Protein AF-A0A1G5FQE5-F1 (afdb_monomer_lite)

Foldseek 3Di:
DDDDDDDDDDDDDDDDDDDDDDDDDDQQKDQKDKDFAWDDDPNDTDGDLDPPRAIWIWIDGNNDIDTGRPCLSVDHDPVVSVVVSVVVSVVVRVCSVVVDDPPDDD

Radius of gyration: 28.51 Å; chains: 1; bounding box: 106×26×32 Å

Secondary structure (DSSP, 8-state):
-PPPP---PPPPP-----------PPPSBPPPEEE--EEEETTEEEE---TT---EEEEEETTEEEEE-TTGGG--SHHHHHHHHHHHHHHHHHHHHTT--SS---

pLDDT: mean 85.45, std 17.28, range [37.06, 98.38]

Sequence (106 aa):
MTTFIVEQEKPAEYQGEYHFIITVGKNNYERPKLYIPKVLKNGKKVPTVAPGKRWYIYFRYEGKLVKLYKGLNKFRTVSDRKRVGLALQEAITEALRRGWSPLEKK

Structure (mmCIF, N/CA/C/O backbone):
data_AF-A0A1G5FQE5-F1
#
_entry.id   AF-A0A1G5FQE5-F1
#
loop_
_atom_site.group_PDB
_atom_site.id
_atom_site.type_symbol
_atom_site.label_atom_id
_atom_site.label_alt_id
_atom_site.label_comp_id
_atom_site.label_asym_id
_atom_site.label_entity_id
_atom_site.label_seq_id
_atom_site.pdbx_PDB_ins_code
_atom_site.Cartn_x
_atom_site.Cartn_y
_atom_site.Cartn_z
_atom_site.occupancy
_atom_site.B_iso_or_equiv
_atom_site.auth_seq_id
_atom_site.auth_comp_id
_atom_site.auth_asym_id
_atom_site.auth_atom_id
_atom_site.pdbx_PDB_model_num
ATOM 1 N N . MET A 1 1 ? -88.884 4.313 -13.023 1.00 41.34 1 MET A N 1
ATOM 2 C CA . MET A 1 1 ? -87.465 4.031 -13.324 1.00 41.34 1 MET A CA 1
ATOM 3 C C . MET A 1 1 ? -86.680 4.361 -12.071 1.00 41.34 1 MET A C 1
ATOM 5 O O . MET A 1 1 ? -86.736 5.502 -11.637 1.00 41.34 1 MET A O 1
ATOM 9 N N . THR A 1 2 ? -86.076 3.357 -11.441 1.00 37.06 2 THR A N 1
ATOM 10 C CA . THR A 1 2 ? -85.368 3.496 -10.160 1.00 37.06 2 THR A CA 1
ATOM 11 C C . THR A 1 2 ? -83.874 3.589 -10.442 1.00 37.06 2 THR A C 1
ATOM 13 O O . THR A 1 2 ? -83.327 2.696 -11.086 1.00 37.06 2 THR A O 1
ATOM 16 N N . THR A 1 3 ? -83.225 4.662 -9.994 1.00 40.50 3 THR A N 1
ATOM 17 C CA . THR A 1 3 ? -81.776 4.856 -10.143 1.00 40.50 3 THR A CA 1
ATOM 18 C C . THR A 1 3 ? -81.072 4.362 -8.882 1.00 40.50 3 THR A C 1
ATOM 20 O O . THR A 1 3 ? -81.393 4.818 -7.787 1.00 40.50 3 THR A O 1
ATOM 23 N N . PHE A 1 4 ? -80.110 3.451 -9.029 1.00 45.25 4 PHE A N 1
ATOM 24 C CA . PHE A 1 4 ? -79.190 3.061 -7.959 1.00 45.25 4 PHE A CA 1
ATOM 25 C C . PHE A 1 4 ? -77.928 3.922 -8.053 1.00 45.25 4 PHE A C 1
ATOM 27 O O . PHE A 1 4 ? -77.328 4.011 -9.124 1.00 45.25 4 PHE A O 1
ATOM 34 N N . ILE A 1 5 ? -77.524 4.548 -6.947 1.00 51.72 5 ILE A N 1
ATOM 35 C CA . ILE A 1 5 ? -76.230 5.227 -6.830 1.00 51.72 5 ILE A CA 1
ATOM 36 C C . ILE A 1 5 ? -75.291 4.259 -6.110 1.00 51.72 5 ILE A C 1
ATOM 38 O O . ILE A 1 5 ? -75.564 3.853 -4.984 1.00 51.72 5 ILE A O 1
ATOM 42 N N . VAL A 1 6 ? -74.215 3.858 -6.786 1.00 54.34 6 VAL A N 1
ATOM 43 C CA . VAL A 1 6 ? -73.141 3.044 -6.209 1.00 54.34 6 VAL A CA 1
ATOM 44 C C . VAL A 1 6 ? -72.099 4.003 -5.642 1.00 54.34 6 VAL A C 1
ATOM 46 O O . VAL A 1 6 ? -71.424 4.696 -6.404 1.00 54.34 6 VAL A O 1
ATOM 49 N N . GLU A 1 7 ? -71.977 4.066 -4.317 1.00 59.25 7 GLU A N 1
ATOM 50 C CA . GLU A 1 7 ? -70.845 4.726 -3.666 1.00 59.25 7 GLU A CA 1
ATOM 51 C C . GLU A 1 7 ? -69.580 3.894 -3.897 1.00 59.25 7 GLU A C 1
ATOM 53 O O . GLU A 1 7 ? -69.514 2.718 -3.546 1.00 59.25 7 GLU A O 1
ATOM 58 N N . GLN A 1 8 ? -68.573 4.503 -4.526 1.00 52.66 8 GLN A N 1
ATOM 59 C CA . GLN A 1 8 ? -67.241 3.918 -4.627 1.00 52.66 8 GLN A CA 1
ATOM 60 C C . GLN A 1 8 ? -66.428 4.309 -3.391 1.00 52.66 8 GLN A C 1
ATOM 62 O O . GLN A 1 8 ? -66.094 5.482 -3.208 1.00 52.66 8 GLN A O 1
ATOM 67 N N . GLU A 1 9 ? -66.085 3.326 -2.560 1.00 59.38 9 GLU A N 1
ATOM 68 C CA . GLU A 1 9 ? -65.113 3.498 -1.482 1.00 59.38 9 GLU A CA 1
ATOM 69 C C . GLU A 1 9 ? -63.733 3.822 -2.075 1.00 59.38 9 GLU A C 1
ATOM 71 O O . GLU A 1 9 ? -63.194 3.086 -2.905 1.00 59.38 9 GLU A O 1
ATOM 76 N N . LYS A 1 10 ? -63.154 4.957 -1.665 1.00 58.56 10 LYS A N 1
ATOM 77 C CA . LYS A 1 10 ? -61.791 5.343 -2.050 1.00 58.56 10 LYS A CA 1
ATOM 78 C C . LYS A 1 10 ? -60.772 4.473 -1.299 1.00 58.56 10 LYS A C 1
ATOM 80 O O . LYS A 1 10 ? -60.934 4.281 -0.094 1.00 58.56 10 LYS A O 1
ATOM 85 N N . PRO A 1 11 ? -59.699 3.994 -1.954 1.00 52.62 11 PRO A N 1
ATOM 86 C CA . PRO A 1 11 ? -58.676 3.201 -1.282 1.00 52.62 11 PRO A CA 1
ATOM 87 C C . PRO A 1 11 ? -57.894 4.052 -0.270 1.00 52.62 11 PRO A C 1
ATOM 89 O O . PRO A 1 11 ? -57.544 5.199 -0.549 1.00 52.62 11 PRO A O 1
ATOM 92 N N . ALA A 1 12 ? -57.622 3.482 0.905 1.00 61.38 12 ALA A N 1
ATOM 93 C CA . ALA A 1 12 ? -56.868 4.127 1.976 1.00 61.38 12 ALA A CA 1
ATOM 94 C C . ALA A 1 12 ? -55.400 4.372 1.567 1.00 61.38 12 ALA A C 1
ATOM 96 O O . ALA A 1 12 ? -54.680 3.439 1.207 1.00 61.38 12 ALA A O 1
ATOM 97 N N . GLU A 1 13 ? -54.951 5.626 1.643 1.00 54.38 13 GLU A N 1
ATOM 98 C CA . GLU A 1 13 ? -53.553 6.016 1.432 1.00 54.38 13 GLU A CA 1
ATOM 99 C C . GLU A 1 13 ? -52.681 5.582 2.623 1.00 54.38 13 GLU A C 1
ATOM 101 O O . GLU A 1 13 ? -52.899 5.999 3.761 1.00 54.38 13 GLU A O 1
ATOM 106 N N . TYR A 1 14 ? -51.663 4.756 2.369 1.00 56.38 14 TYR A N 1
ATOM 107 C CA . TYR A 1 14 ? -50.667 4.367 3.372 1.00 56.38 14 TYR A CA 1
ATOM 108 C C . TYR A 1 14 ? -49.593 5.458 3.516 1.00 56.38 14 TYR A C 1
ATOM 110 O O . TYR A 1 14 ? -48.700 5.572 2.677 1.00 56.38 14 TYR A O 1
ATOM 118 N N . GLN A 1 15 ? -49.642 6.234 4.603 1.00 60.19 15 GLN A N 1
ATOM 119 C CA . GLN A 1 15 ? -48.591 7.192 4.970 1.00 60.19 15 GLN A CA 1
ATOM 120 C C . GLN A 1 15 ? -47.608 6.561 5.965 1.00 60.19 15 GLN A C 1
ATOM 122 O O . GLN A 1 15 ? -47.765 6.664 7.178 1.00 60.19 15 GLN A O 1
ATOM 127 N N . GLY A 1 16 ? -46.592 5.870 5.450 1.00 61.25 16 GLY A N 1
ATOM 128 C CA . GLY A 1 16 ? -45.445 5.431 6.245 1.00 61.25 16 GLY A CA 1
ATOM 129 C C . GLY A 1 16 ? -44.247 6.338 5.989 1.00 61.25 16 GLY A C 1
ATOM 130 O O . GLY A 1 16 ? -43.471 6.071 5.074 1.00 6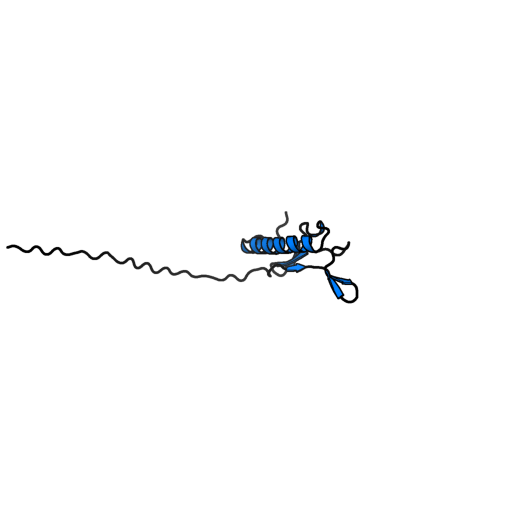1.25 16 GLY A O 1
ATOM 131 N N . GLU A 1 17 ? -44.083 7.411 6.764 1.00 67.38 17 GLU A N 1
ATOM 132 C CA . GLU A 1 17 ? -42.852 8.207 6.726 1.00 67.38 17 GLU A CA 1
ATOM 133 C C . GLU A 1 17 ? -41.695 7.403 7.337 1.00 67.38 17 GLU A C 1
ATOM 135 O O . GLU A 1 17 ? -41.647 7.139 8.537 1.00 67.38 17 GLU A O 1
ATOM 140 N N . TYR A 1 18 ? -40.737 7.001 6.502 1.00 67.75 18 TYR A N 1
ATOM 141 C CA . TYR A 1 18 ? -39.509 6.362 6.966 1.00 67.75 18 TYR A CA 1
ATOM 142 C C . TYR A 1 18 ? -38.494 7.429 7.375 1.00 67.75 18 TYR A C 1
ATOM 144 O O . TYR A 1 18 ? -38.009 8.195 6.543 1.00 67.75 18 TYR A O 1
ATOM 152 N N . HIS A 1 19 ? -38.132 7.464 8.655 1.00 69.75 19 HIS A N 1
ATOM 153 C CA . HIS A 1 19 ? -37.025 8.274 9.157 1.00 69.75 19 HIS A CA 1
ATOM 154 C C . HIS A 1 19 ? -35.814 7.376 9.406 1.00 69.75 19 HIS A C 1
ATOM 156 O O . HIS A 1 19 ? -35.855 6.483 10.252 1.00 69.75 19 HIS A O 1
ATOM 162 N N . PHE A 1 20 ? -34.721 7.611 8.683 1.00 67.94 20 PHE A N 1
ATOM 163 C CA . PHE A 1 20 ? -33.438 6.969 8.954 1.00 67.94 20 PHE A CA 1
ATOM 164 C C . PHE A 1 20 ? -32.400 8.010 9.370 1.00 67.94 20 PHE A C 1
ATOM 166 O O . PHE A 1 20 ? -32.268 9.069 8.760 1.00 67.94 20 PHE A O 1
ATOM 173 N N . ILE A 1 21 ? -31.637 7.684 10.413 1.00 69.06 21 ILE A N 1
ATOM 174 C CA . ILE A 1 21 ? -30.499 8.478 10.876 1.00 69.06 21 ILE A CA 1
ATOM 175 C C . ILE A 1 21 ? -29.235 7.795 10.356 1.00 69.06 21 ILE A C 1
ATOM 177 O O . ILE A 1 21 ? -28.887 6.701 10.798 1.00 69.06 21 ILE A O 1
ATOM 181 N N . ILE A 1 22 ? -28.547 8.432 9.407 1.00 68.25 22 ILE A N 1
ATOM 182 C CA . ILE A 1 22 ? -27.241 7.967 8.924 1.00 68.25 22 ILE A CA 1
ATOM 183 C C . ILE A 1 22 ? -26.163 8.631 9.775 1.00 68.25 22 ILE A C 1
ATOM 185 O O . ILE A 1 22 ? -25.833 9.801 9.591 1.00 68.25 22 ILE A O 1
ATOM 189 N N . THR A 1 23 ? -25.584 7.878 10.702 1.00 61.94 23 THR A N 1
ATOM 190 C CA . THR A 1 23 ? -24.391 8.297 11.439 1.00 61.94 23 THR A CA 1
ATOM 191 C C . THR A 1 23 ? -23.136 7.944 10.642 1.00 61.94 23 THR A C 1
ATOM 193 O O . THR A 1 23 ? -22.789 6.778 10.464 1.00 61.94 23 THR A O 1
ATOM 196 N N . VAL A 1 24 ? -22.422 8.964 10.157 1.00 63.38 24 VAL A N 1
ATOM 197 C CA . VAL A 1 24 ? -21.127 8.781 9.485 1.00 63.38 24 VAL A CA 1
ATOM 198 C C . VAL A 1 24 ? -20.043 8.589 10.546 1.00 63.38 24 VAL A C 1
ATOM 200 O O . VAL A 1 24 ? -19.546 9.550 11.132 1.00 63.38 24 VAL A O 1
ATOM 203 N N . GLY A 1 25 ? -19.676 7.336 10.812 1.00 66.44 25 GLY A N 1
ATOM 204 C CA . GLY A 1 25 ? -18.537 7.015 11.669 1.00 66.44 25 GLY A CA 1
ATOM 205 C C . GLY A 1 25 ? -17.222 7.510 11.058 1.00 66.44 25 GLY A C 1
ATOM 206 O O . GLY A 1 25 ? -16.969 7.340 9.865 1.00 66.44 25 GLY A O 1
ATOM 207 N N . LYS A 1 26 ? -16.353 8.121 11.870 1.00 69.50 26 LYS A N 1
ATOM 208 C CA . LYS A 1 26 ? -14.993 8.465 11.438 1.00 69.50 26 LYS A CA 1
ATOM 209 C C . LYS A 1 26 ? -14.193 7.170 11.288 1.00 69.50 26 LYS A C 1
ATOM 211 O O . LYS A 1 26 ? -13.998 6.457 12.268 1.00 69.50 26 LYS A O 1
ATOM 216 N N . ASN A 1 27 ? -13.724 6.874 10.076 1.00 77.75 27 ASN A N 1
ATOM 217 C CA . ASN A 1 27 ? -12.893 5.693 9.837 1.00 77.75 27 ASN A CA 1
ATOM 218 C C . ASN A 1 27 ? -11.638 5.738 10.725 1.00 77.75 27 ASN A C 1
ATOM 220 O O . ASN A 1 27 ? -10.947 6.757 10.788 1.00 77.75 27 ASN A O 1
ATOM 224 N N . ASN A 1 28 ? -11.306 4.615 11.360 1.00 88.75 28 ASN A N 1
ATOM 225 C CA . ASN A 1 28 ? -10.082 4.445 12.150 1.00 88.75 28 ASN A CA 1
ATOM 226 C C . ASN A 1 28 ? -8.835 4.195 11.274 1.00 88.75 28 ASN A C 1
ATOM 228 O O . ASN A 1 28 ? -7.757 3.907 11.798 1.00 88.75 28 ASN A O 1
ATOM 232 N N . TYR A 1 29 ? -8.956 4.314 9.949 1.00 93.94 29 TYR A N 1
ATOM 233 C CA . TYR A 1 29 ? -7.884 4.061 8.996 1.00 93.94 29 TYR A CA 1
ATOM 234 C C . TYR A 1 29 ? -7.777 5.136 7.912 1.00 93.94 29 TYR A C 1
ATOM 236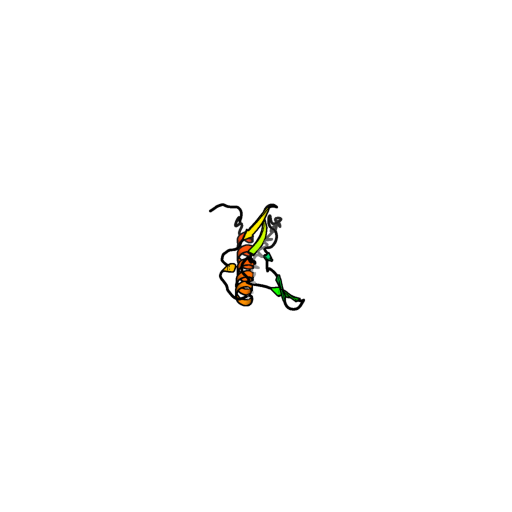 O O . TYR A 1 29 ? -8.760 5.735 7.477 1.00 93.94 29 TYR A O 1
ATOM 244 N N . GLU A 1 30 ? -6.554 5.342 7.427 1.00 94.88 30 GLU A N 1
ATOM 245 C CA . GLU A 1 30 ? -6.290 6.087 6.199 1.00 94.88 30 GLU A CA 1
ATOM 246 C C . GLU A 1 30 ? -6.464 5.183 4.980 1.00 94.88 30 GLU A C 1
ATOM 248 O O . GLU A 1 30 ? -6.133 3.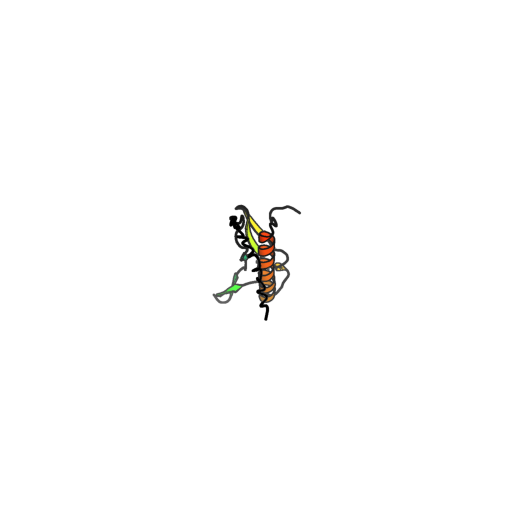997 5.020 1.00 94.88 30 GLU A O 1
ATOM 253 N N . ARG A 1 31 ? -6.902 5.756 3.852 1.00 94.81 31 ARG A N 1
ATOM 254 C CA . ARG A 1 31 ? -7.024 5.006 2.597 1.00 94.81 31 ARG A CA 1
ATOM 255 C C . ARG A 1 31 ? -5.682 4.340 2.229 1.00 94.81 31 ARG A C 1
ATOM 257 O O . ARG A 1 31 ? -4.693 5.063 2.065 1.00 94.81 31 ARG A O 1
ATOM 264 N N . PRO A 1 32 ? -5.647 3.006 2.035 1.00 97.88 32 PRO A N 1
ATOM 265 C CA . PRO A 1 32 ? -4.477 2.274 1.558 1.00 97.88 32 PRO A CA 1
ATOM 266 C C . PRO A 1 32 ? -3.845 2.874 0.309 1.00 97.88 32 PRO A C 1
ATOM 268 O O . PRO A 1 32 ? -4.538 3.251 -0.637 1.00 97.88 32 PRO A O 1
ATOM 271 N N . LYS A 1 33 ? -2.510 2.925 0.300 1.00 98.38 33 LYS A N 1
ATOM 272 C CA . LYS A 1 33 ? -1.698 3.425 -0.814 1.00 98.38 33 LYS A CA 1
ATOM 273 C C . LYS A 1 33 ? -0.679 2.379 -1.238 1.00 98.38 33 LYS A C 1
ATOM 275 O O . LYS A 1 33 ? -0.059 1.720 -0.403 1.00 98.38 33 LYS A O 1
ATOM 280 N N . LEU A 1 34 ? -0.468 2.258 -2.544 1.00 98.31 34 LEU A N 1
ATOM 281 C CA . LEU A 1 34 ? 0.596 1.435 -3.108 1.00 98.31 34 LEU A CA 1
ATOM 282 C C . LEU A 1 34 ? 1.922 2.205 -3.114 1.00 98.31 34 LEU A C 1
ATOM 284 O O . LEU A 1 34 ? 2.072 3.208 -3.811 1.00 98.31 34 LEU A O 1
ATOM 288 N N . TYR A 1 35 ? 2.908 1.713 -2.366 1.00 98.25 35 TYR A N 1
ATOM 289 C CA . TYR A 1 35 ? 4.274 2.212 -2.444 1.00 98.25 35 TYR A CA 1
ATOM 290 C C . TYR A 1 35 ? 5.007 1.586 -3.631 1.00 98.25 35 TYR A C 1
ATOM 292 O O . TYR A 1 35 ? 5.169 0.365 -3.717 1.00 98.25 35 TYR A O 1
ATOM 300 N N . ILE A 1 36 ? 5.491 2.457 -4.517 1.00 97.81 36 ILE A N 1
ATOM 301 C CA . ILE A 1 36 ? 6.258 2.102 -5.707 1.00 97.81 36 ILE A CA 1
ATOM 302 C C . ILE A 1 36 ? 7.661 2.716 -5.584 1.00 97.81 36 ILE A C 1
ATOM 304 O O . ILE A 1 36 ? 7.800 3.934 -5.748 1.00 97.81 36 ILE A O 1
ATOM 308 N N . PRO A 1 37 ? 8.711 1.920 -5.317 1.00 97.25 37 PRO A N 1
ATOM 309 C CA . PRO A 1 37 ? 10.077 2.413 -5.318 1.00 97.25 37 PRO A CA 1
ATOM 310 C C . PRO A 1 37 ? 10.477 2.879 -6.718 1.00 97.25 37 PRO A C 1
ATOM 312 O O . PRO A 1 37 ? 10.154 2.248 -7.730 1.00 97.25 37 PRO A O 1
ATOM 315 N N . LYS A 1 38 ? 11.220 3.986 -6.759 1.00 96.75 38 LYS A N 1
ATOM 316 C CA . LYS A 1 38 ? 11.744 4.584 -7.987 1.00 96.75 38 LYS A CA 1
ATOM 317 C C . LYS A 1 38 ? 13.269 4.619 -7.951 1.00 96.75 38 LYS A C 1
ATOM 319 O O . LYS A 1 38 ? 13.855 4.788 -6.884 1.00 96.75 38 LYS A O 1
ATOM 324 N N . VAL A 1 39 ? 13.897 4.484 -9.112 1.00 96.06 39 VAL A N 1
ATOM 325 C CA . VAL A 1 39 ? 15.346 4.647 -9.321 1.00 96.06 39 VAL A CA 1
ATOM 326 C C . VAL A 1 39 ? 15.586 5.682 -10.407 1.00 96.06 39 VAL A C 1
ATOM 328 O O . VAL A 1 39 ? 14.727 5.891 -11.264 1.00 96.06 39 VAL A O 1
ATOM 331 N N . LEU A 1 40 ? 16.737 6.345 -10.360 1.00 96.50 40 LEU A N 1
ATOM 332 C CA . LEU A 1 40 ? 17.167 7.220 -11.442 1.00 96.50 40 LEU A CA 1
ATOM 333 C C . LEU A 1 40 ? 17.666 6.355 -12.600 1.00 96.50 40 LEU A C 1
ATOM 335 O O . LEU A 1 40 ? 18.579 5.553 -12.432 1.00 96.50 40 LEU A O 1
ATOM 339 N N . LYS A 1 41 ? 17.049 6.515 -13.767 1.00 92.75 41 LYS A N 1
ATOM 340 C CA . LYS A 1 41 ? 17.507 5.950 -15.034 1.00 92.75 41 LYS A CA 1
ATOM 341 C C . LYS A 1 41 ? 17.533 7.089 -16.042 1.00 92.75 41 LYS A C 1
ATOM 343 O O . LYS A 1 41 ? 16.496 7.702 -16.285 1.00 92.75 41 LYS A O 1
ATOM 348 N N . ASN A 1 42 ? 18.713 7.396 -16.575 1.00 92.38 42 ASN A N 1
ATOM 349 C CA . ASN A 1 42 ? 18.928 8.490 -17.529 1.00 92.38 42 ASN A CA 1
ATOM 350 C C . ASN A 1 42 ? 18.355 9.830 -17.019 1.00 92.38 42 ASN A C 1
ATOM 352 O O . ASN A 1 42 ? 17.542 10.464 -17.683 1.00 92.38 42 ASN A O 1
ATOM 356 N N . GLY A 1 43 ? 18.674 10.200 -15.772 1.00 94.56 43 GLY A N 1
ATOM 357 C CA . GLY A 1 43 ? 18.183 11.431 -15.131 1.00 94.56 43 GLY A CA 1
ATOM 358 C C . GLY A 1 43 ? 16.707 11.420 -14.700 1.00 94.56 43 GLY A C 1
ATOM 359 O O . GLY A 1 43 ? 16.281 12.299 -13.954 1.00 94.56 43 GLY A O 1
ATOM 360 N N . LYS A 1 44 ? 15.914 10.409 -15.083 1.00 95.94 44 LYS A N 1
ATOM 361 C CA . LYS A 1 44 ? 14.481 10.318 -14.761 1.00 95.94 44 LYS A CA 1
ATOM 362 C C . LYS A 1 44 ? 14.203 9.294 -13.662 1.00 95.94 44 LYS A C 1
ATOM 364 O O . LYS A 1 44 ? 14.715 8.177 -13.686 1.00 95.94 44 LYS A O 1
ATOM 369 N N . LYS A 1 45 ? 13.335 9.642 -12.704 1.00 96.12 45 LYS A N 1
ATOM 370 C CA . LYS A 1 45 ? 12.852 8.706 -11.672 1.00 96.12 45 LYS A CA 1
ATOM 371 C C . LYS A 1 45 ? 11.819 7.747 -12.272 1.00 96.12 45 LYS A C 1
ATOM 373 O O . LYS A 1 45 ? 10.694 8.156 -12.555 1.00 96.12 45 LYS A O 1
ATOM 378 N N . VAL A 1 46 ? 12.175 6.473 -12.410 1.00 96.31 46 VAL A N 1
ATOM 379 C CA . VAL A 1 46 ? 11.311 5.417 -12.966 1.00 96.31 46 VAL A CA 1
ATOM 380 C C . VAL A 1 46 ? 11.003 4.334 -11.926 1.00 96.31 46 VAL A C 1
ATOM 382 O O . VAL A 1 46 ? 11.867 4.039 -11.098 1.00 96.31 46 VAL A O 1
ATOM 385 N N . PRO A 1 47 ? 9.797 3.733 -11.924 1.00 96.94 47 PRO A N 1
ATOM 386 C CA . PRO A 1 47 ? 9.492 2.574 -11.085 1.00 96.94 47 PRO A CA 1
ATOM 387 C C . PRO A 1 47 ? 10.474 1.421 -11.309 1.00 96.94 47 PRO A C 1
ATOM 389 O O . PRO A 1 47 ? 10.927 1.204 -12.431 1.00 96.94 47 PRO A O 1
ATOM 392 N N . THR A 1 48 ? 10.769 0.651 -10.263 1.00 96.50 48 THR A N 1
ATOM 393 C CA . THR A 1 48 ? 11.724 -0.463 -10.351 1.00 96.50 48 THR A CA 1
ATOM 394 C C . THR A 1 48 ? 11.227 -1.730 -9.675 1.00 96.50 48 THR A C 1
ATOM 396 O O . THR A 1 48 ? 10.494 -1.671 -8.694 1.00 96.50 48 THR A O 1
ATOM 399 N N . VAL A 1 49 ? 11.673 -2.881 -10.171 1.00 96.19 49 VAL A N 1
ATOM 400 C CA . VAL A 1 49 ? 11.515 -4.197 -9.531 1.00 96.19 49 VAL A CA 1
ATOM 401 C C . VAL A 1 49 ? 12.834 -4.746 -8.973 1.00 96.19 49 VAL A C 1
ATOM 403 O O . VAL A 1 49 ? 12.880 -5.907 -8.572 1.00 96.19 49 VAL A O 1
ATOM 406 N N . ALA A 1 50 ? 13.897 -3.934 -8.970 1.00 93.94 50 ALA A N 1
ATOM 407 C CA . ALA A 1 50 ? 15.242 -4.359 -8.596 1.00 93.94 50 ALA A CA 1
ATOM 408 C C . ALA A 1 50 ? 15.303 -4.984 -7.184 1.00 93.94 50 ALA A C 1
ATOM 410 O O . ALA A 1 50 ? 14.529 -4.587 -6.300 1.00 93.94 50 ALA A O 1
ATOM 411 N N . PRO A 1 51 ? 16.239 -5.923 -6.942 1.00 92.12 51 PRO A N 1
ATOM 412 C CA . PRO A 1 51 ? 16.481 -6.482 -5.615 1.00 92.12 51 PRO A CA 1
ATOM 413 C C . PRO A 1 51 ? 16.643 -5.390 -4.546 1.00 92.12 51 PRO A C 1
ATOM 415 O O . PRO A 1 51 ? 17.190 -4.318 -4.797 1.00 92.12 51 PRO A O 1
ATOM 418 N N . GLY A 1 52 ? 16.089 -5.624 -3.354 1.00 92.81 52 GLY A N 1
ATOM 419 C CA . GLY A 1 52 ? 16.070 -4.644 -2.258 1.00 92.81 52 GLY A CA 1
ATOM 420 C C . GLY A 1 52 ? 15.045 -3.505 -2.404 1.00 92.81 52 GLY A C 1
ATOM 421 O O . GLY A 1 52 ? 14.733 -2.836 -1.421 1.00 92.81 52 GLY A O 1
ATOM 422 N N . LYS A 1 53 ? 14.442 -3.297 -3.583 1.00 94.75 53 LYS A N 1
ATOM 423 C CA . LYS A 1 53 ? 13.411 -2.270 -3.817 1.00 94.75 53 LYS A CA 1
ATOM 424 C C . LYS A 1 53 ? 12.014 -2.886 -3.752 1.00 94.75 53 LYS A C 1
ATOM 426 O O . LYS A 1 53 ? 11.365 -3.161 -4.762 1.00 94.75 53 LYS A O 1
ATOM 431 N N . ARG A 1 54 ? 11.558 -3.128 -2.521 1.00 96.69 54 ARG A N 1
ATOM 432 C CA . ARG A 1 54 ? 10.293 -3.824 -2.254 1.00 96.69 54 ARG A CA 1
ATOM 433 C C . ARG A 1 54 ? 9.084 -2.899 -2.390 1.00 96.69 54 ARG A C 1
ATOM 435 O O . ARG A 1 54 ? 9.056 -1.812 -1.825 1.00 96.69 54 ARG A O 1
ATOM 442 N N . TRP A 1 55 ? 8.069 -3.377 -3.098 1.00 97.94 55 TRP A N 1
ATOM 443 C CA . TRP A 1 55 ? 6.742 -2.771 -3.169 1.00 97.94 55 TRP A CA 1
ATOM 444 C C . TRP A 1 55 ? 5.892 -3.284 -2.011 1.00 97.94 55 TRP A C 1
ATOM 446 O O . TRP A 1 55 ? 6.024 -4.447 -1.606 1.00 97.94 55 TRP A O 1
ATOM 456 N N . TYR A 1 56 ? 5.019 -2.429 -1.492 1.00 98.06 56 TYR A N 1
ATOM 457 C CA . TYR A 1 56 ? 4.095 -2.762 -0.414 1.00 98.06 56 TYR A CA 1
ATOM 458 C C . TYR A 1 56 ? 2.888 -1.823 -0.427 1.00 98.06 56 TYR A C 1
ATOM 460 O O . TYR A 1 56 ? 2.974 -0.693 -0.903 1.00 98.06 56 TYR A O 1
ATOM 468 N N . ILE A 1 57 ? 1.771 -2.282 0.126 1.00 98.25 57 ILE A N 1
ATOM 469 C CA . ILE A 1 57 ? 0.660 -1.411 0.514 1.00 98.25 57 ILE A CA 1
ATOM 470 C C . ILE A 1 57 ? 0.986 -0.803 1.875 1.00 98.25 57 ILE A C 1
ATOM 472 O O . ILE A 1 57 ? 1.512 -1.497 2.745 1.00 98.25 57 ILE A O 1
ATOM 476 N N . TYR A 1 58 ? 0.691 0.476 2.070 1.00 97.94 58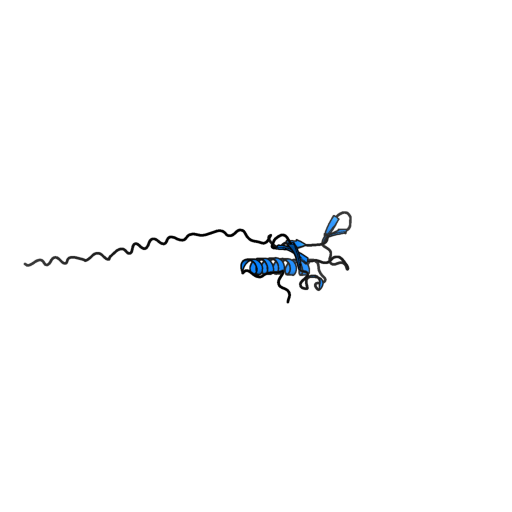 TYR A N 1
ATOM 477 C CA . TYR A 1 58 ? 0.834 1.137 3.362 1.00 97.94 58 TYR A CA 1
ATOM 478 C C . TYR A 1 58 ? -0.341 2.057 3.661 1.00 97.94 58 TYR A C 1
ATOM 480 O O . TYR A 1 58 ? -0.965 2.606 2.753 1.00 97.94 58 TYR A O 1
ATOM 488 N N . PHE A 1 59 ? -0.634 2.192 4.947 1.00 97.69 59 PHE A N 1
ATOM 489 C CA . PHE A 1 59 ? -1.658 3.076 5.498 1.00 97.69 59 PHE A CA 1
ATOM 490 C C . PHE A 1 59 ? -1.490 3.177 7.009 1.00 97.69 59 PHE A C 1
ATOM 492 O O . PHE A 1 59 ? -0.764 2.379 7.610 1.00 97.69 59 PHE A O 1
ATOM 499 N N . ARG A 1 60 ? -2.163 4.152 7.621 1.00 96.25 60 ARG A N 1
ATOM 500 C CA . ARG A 1 60 ? -2.346 4.178 9.070 1.00 96.25 60 ARG A CA 1
ATOM 501 C C . ARG A 1 60 ? -3.646 3.486 9.457 1.00 96.25 60 ARG A C 1
ATOM 503 O O . ARG A 1 60 ? -4.663 3.707 8.811 1.00 96.25 60 ARG A O 1
ATOM 510 N N . TYR A 1 61 ? -3.595 2.688 10.513 1.00 95.81 61 TYR A N 1
ATOM 511 C CA . TYR A 1 61 ? -4.747 2.087 11.182 1.00 95.81 61 TYR A CA 1
ATOM 512 C C . TYR A 1 61 ? -4.586 2.353 12.679 1.00 95.81 61 TYR A C 1
ATOM 514 O O . TYR A 1 61 ? -3.530 2.043 13.232 1.00 95.81 61 TYR A O 1
ATOM 522 N N . GLU A 1 62 ? -5.565 3.006 13.307 1.00 93.62 62 GLU A N 1
ATOM 523 C CA . GLU A 1 62 ? -5.510 3.432 14.717 1.00 93.62 62 GLU A CA 1
ATOM 524 C C . GLU A 1 62 ? -4.217 4.203 15.047 1.00 93.62 62 GLU A C 1
ATOM 526 O O . GLU A 1 62 ? -3.522 3.958 16.031 1.00 93.62 62 GLU A O 1
ATOM 531 N N . GLY A 1 63 ? -3.821 5.101 14.139 1.00 92.75 63 GLY A N 1
ATOM 532 C CA . GLY A 1 63 ? -2.601 5.905 14.255 1.00 92.75 63 GLY A CA 1
ATOM 533 C C . GLY A 1 63 ? -1.289 5.164 13.957 1.00 92.75 63 GLY A C 1
ATOM 534 O O . GLY A 1 63 ? -0.275 5.830 13.727 1.00 92.75 63 GLY A O 1
ATOM 535 N N . LYS A 1 64 ? -1.289 3.826 13.874 1.00 95.12 64 LYS A N 1
ATOM 536 C CA . LYS A 1 64 ? -0.097 2.996 13.625 1.00 95.12 64 LYS A CA 1
ATOM 537 C C . LYS A 1 64 ? 0.142 2.787 12.132 1.00 95.12 64 LYS A C 1
ATOM 539 O O . LYS A 1 64 ? -0.783 2.495 11.379 1.00 95.12 64 LYS A O 1
ATOM 544 N N . LEU A 1 65 ? 1.399 2.906 11.695 1.00 96.69 65 LEU A N 1
ATOM 545 C CA . LEU A 1 65 ? 1.783 2.653 10.304 1.00 96.69 65 LEU A CA 1
ATOM 546 C C . LEU A 1 65 ? 1.832 1.147 10.020 1.00 96.69 65 LEU A C 1
ATOM 548 O O . LEU A 1 65 ? 2.661 0.428 10.573 1.00 96.69 65 LEU A O 1
ATOM 552 N N . VAL A 1 66 ? 1.006 0.698 9.080 1.00 97.06 66 VAL A N 1
ATOM 553 C CA . VAL A 1 66 ? 0.961 -0.681 8.591 1.00 97.06 66 VAL A CA 1
ATOM 554 C C . VAL A 1 66 ? 1.640 -0.762 7.223 1.00 97.06 66 VAL A C 1
ATOM 556 O O . VAL A 1 66 ? 1.442 0.101 6.366 1.00 97.06 66 VAL A O 1
ATOM 559 N N . LYS A 1 67 ? 2.439 -1.815 6.997 1.00 97.06 67 LYS A N 1
ATOM 560 C CA . LYS A 1 67 ? 3.055 -2.139 5.697 1.00 97.06 67 LYS A CA 1
ATOM 561 C C . LYS A 1 67 ? 2.765 -3.591 5.319 1.00 97.06 67 LYS A C 1
ATOM 563 O O . LYS A 1 67 ? 3.149 -4.508 6.039 1.00 97.06 67 LYS A O 1
ATOM 568 N N . LEU A 1 68 ? 2.140 -3.813 4.164 1.00 96.25 68 LEU A N 1
ATOM 569 C CA . LEU A 1 68 ? 1.733 -5.129 3.672 1.00 96.25 68 LEU A CA 1
ATOM 570 C C . LEU A 1 68 ? 2.426 -5.456 2.342 1.00 96.25 68 LEU A C 1
ATOM 572 O O . LEU A 1 68 ? 2.154 -4.839 1.315 1.00 96.25 68 LEU A O 1
ATOM 576 N N . TYR A 1 69 ? 3.305 -6.461 2.338 1.00 94.62 69 TYR A N 1
ATOM 577 C CA . TYR A 1 69 ? 4.027 -6.886 1.127 1.00 94.62 69 TYR A CA 1
ATOM 578 C C . TYR A 1 69 ? 3.248 -7.904 0.274 1.00 94.62 69 TYR A C 1
ATOM 580 O O . TYR A 1 69 ? 3.416 -7.917 -0.943 1.00 94.62 69 TYR A O 1
ATOM 588 N N . LYS A 1 70 ? 2.458 -8.782 0.920 1.00 91.19 70 LYS A N 1
ATOM 589 C CA . LYS A 1 70 ? 1.463 -9.730 0.356 1.00 91.19 70 LYS A CA 1
ATOM 590 C C . LYS A 1 70 ? 1.791 -10.304 -1.039 1.00 91.19 70 LYS A C 1
ATOM 592 O O . LYS A 1 70 ? 0.958 -10.320 -1.932 1.00 91.19 70 LYS A O 1
ATOM 597 N N . GLY A 1 71 ? 3.023 -10.773 -1.245 1.00 91.62 71 GLY A N 1
ATOM 598 C CA . GLY A 1 71 ? 3.425 -11.430 -2.495 1.00 91.62 71 GLY A CA 1
ATOM 599 C C . GLY A 1 71 ? 3.658 -10.517 -3.707 1.00 91.62 71 GLY A C 1
ATOM 600 O O . GLY A 1 71 ? 4.119 -11.019 -4.727 1.00 91.62 71 GLY A O 1
ATOM 601 N N . LEU A 1 72 ? 3.474 -9.193 -3.600 1.00 94.50 72 LEU A N 1
ATOM 602 C CA . LEU A 1 72 ? 3.718 -8.242 -4.702 1.00 94.50 72 LEU A CA 1
ATOM 603 C C . LEU A 1 72 ? 5.124 -8.371 -5.299 1.00 94.50 72 LEU A C 1
ATOM 605 O O . LEU A 1 72 ? 5.347 -8.186 -6.490 1.00 94.50 72 LEU A O 1
ATOM 609 N N . ASN A 1 73 ? 6.103 -8.718 -4.471 1.00 96.00 73 ASN A N 1
ATOM 610 C CA . ASN A 1 73 ? 7.501 -8.758 -4.886 1.00 96.00 73 ASN A CA 1
ATOM 611 C C . ASN A 1 73 ? 7.883 -10.023 -5.675 1.00 96.00 73 ASN A C 1
ATOM 613 O O . ASN A 1 73 ? 9.031 -10.137 -6.088 1.00 96.00 73 ASN A O 1
ATOM 617 N N . LYS A 1 74 ? 6.937 -10.944 -5.912 1.00 95.56 74 LYS A N 1
ATOM 618 C CA . LYS A 1 74 ? 7.137 -12.131 -6.760 1.00 95.56 74 LYS A CA 1
ATOM 619 C C . LYS A 1 74 ? 7.055 -11.801 -8.258 1.00 95.56 74 LYS A C 1
ATOM 621 O O . LYS A 1 74 ? 7.700 -12.461 -9.066 1.00 95.56 74 LYS A O 1
ATOM 626 N N . PHE A 1 75 ? 6.301 -10.764 -8.630 1.00 95.19 75 PHE A N 1
ATOM 627 C CA . PHE A 1 75 ? 6.130 -10.354 -10.028 1.00 95.19 75 PHE A CA 1
ATOM 628 C C . PHE A 1 75 ? 7.393 -9.674 -10.556 1.00 95.19 75 PHE A C 1
ATOM 630 O O . PHE A 1 75 ? 7.910 -8.760 -9.911 1.00 95.19 75 PHE A O 1
ATOM 637 N N . ARG A 1 76 ? 7.891 -10.107 -11.719 1.00 94.38 76 ARG A N 1
ATOM 638 C CA . ARG A 1 76 ? 9.177 -9.654 -12.280 1.00 94.38 76 ARG A CA 1
ATOM 639 C C . ARG A 1 76 ? 9.080 -8.380 -13.116 1.00 94.38 76 ARG A C 1
ATOM 641 O O . ARG A 1 76 ? 10.106 -7.765 -13.368 1.00 94.38 76 ARG A O 1
ATOM 648 N N . THR A 1 77 ? 7.886 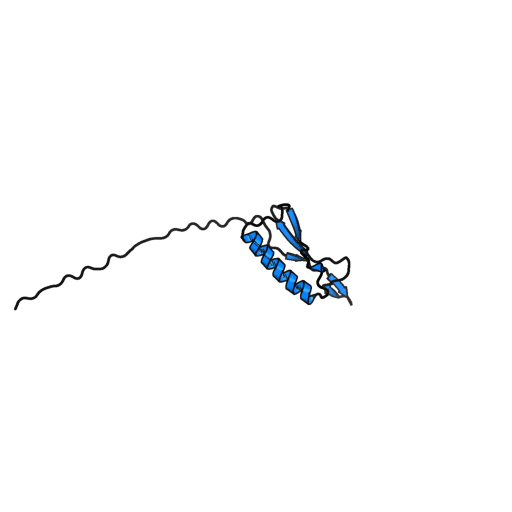-7.957 -13.522 1.00 96.88 77 THR A N 1
ATOM 649 C CA . THR A 1 77 ? 7.707 -6.730 -14.308 1.00 96.88 77 THR A CA 1
ATOM 650 C C . THR A 1 77 ? 7.045 -5.632 -13.479 1.00 96.88 77 THR A C 1
ATOM 652 O O . THR A 1 77 ? 6.265 -5.891 -12.560 1.00 96.88 77 THR A O 1
ATOM 655 N N . VAL A 1 78 ? 7.353 -4.374 -13.811 1.00 97.12 78 VAL A N 1
ATOM 656 C CA . VAL A 1 78 ? 6.691 -3.205 -13.209 1.00 97.12 78 VAL A CA 1
ATOM 657 C C . VAL A 1 78 ? 5.194 -3.209 -13.524 1.00 97.12 78 VAL A C 1
ATOM 659 O O . VAL A 1 78 ? 4.396 -2.864 -12.656 1.00 97.12 78 VAL A O 1
ATOM 662 N N . SER A 1 79 ? 4.820 -3.595 -14.748 1.00 97.56 79 SER A N 1
ATOM 663 C CA . SER A 1 79 ? 3.428 -3.610 -15.206 1.00 97.56 79 SER A CA 1
ATOM 664 C C . SER A 1 79 ? 2.580 -4.571 -14.373 1.00 97.56 79 SER A C 1
ATOM 666 O O . SER A 1 79 ? 1.592 -4.152 -13.768 1.00 97.56 79 SER A O 1
ATOM 668 N N . ASP A 1 80 ? 3.024 -5.824 -14.241 1.00 97.25 80 ASP A N 1
ATOM 669 C CA . ASP A 1 80 ? 2.288 -6.848 -13.491 1.00 97.25 80 ASP A CA 1
ATOM 670 C C . ASP A 1 80 ? 2.202 -6.482 -12.015 1.00 97.25 80 ASP A C 1
ATOM 672 O O . ASP A 1 80 ? 1.132 -6.519 -11.408 1.00 97.25 80 ASP A O 1
ATOM 676 N N . ARG A 1 81 ? 3.326 -6.040 -11.438 1.00 97.44 81 ARG A N 1
ATOM 677 C CA . ARG A 1 81 ? 3.373 -5.637 -10.033 1.00 97.44 81 ARG A CA 1
ATOM 678 C C . ARG A 1 81 ? 2.472 -4.435 -9.752 1.00 97.44 81 ARG A C 1
ATOM 680 O O . ARG A 1 81 ? 1.878 -4.368 -8.679 1.00 97.44 81 ARG A O 1
ATOM 687 N N . LYS A 1 82 ? 2.328 -3.511 -10.709 1.00 97.88 82 LYS A N 1
ATOM 688 C CA . LYS A 1 82 ? 1.394 -2.383 -10.618 1.00 97.88 82 LYS A CA 1
ATOM 689 C C . LYS A 1 82 ? -0.055 -2.848 -10.710 1.00 97.88 82 LYS A C 1
ATOM 691 O O . LYS A 1 82 ? -0.842 -2.444 -9.864 1.00 97.88 82 LYS A O 1
ATOM 696 N N . ARG A 1 83 ? -0.398 -3.711 -11.671 1.00 97.75 83 ARG A N 1
ATOM 697 C CA . ARG A 1 83 ? -1.755 -4.266 -11.815 1.00 97.75 83 ARG A CA 1
ATOM 698 C C . ARG A 1 83 ? -2.196 -4.980 -10.537 1.00 97.75 83 ARG A C 1
ATOM 700 O O . ARG A 1 83 ? -3.232 -4.647 -9.973 1.00 97.75 83 ARG A O 1
ATOM 707 N N . VAL A 1 84 ? -1.366 -5.893 -10.034 1.00 97.44 84 VAL A N 1
ATOM 708 C CA . VAL A 1 84 ? -1.654 -6.636 -8.797 1.00 97.44 84 VAL A CA 1
ATOM 709 C C . VAL A 1 84 ? -1.615 -5.723 -7.573 1.00 97.44 84 VAL A C 1
ATOM 711 O O . VAL A 1 84 ? -2.425 -5.875 -6.666 1.00 97.44 84 VAL A O 1
ATOM 714 N N . GLY A 1 85 ? -0.710 -4.743 -7.543 1.00 97.75 85 GLY A N 1
ATOM 715 C CA . GLY A 1 85 ? -0.640 -3.741 -6.481 1.00 97.75 85 GLY A CA 1
ATOM 716 C C . GLY A 1 85 ? -1.914 -2.913 -6.352 1.00 97.75 85 GLY A C 1
ATOM 717 O O . GLY A 1 85 ? -2.372 -2.697 -5.235 1.00 97.75 85 GLY A O 1
ATOM 718 N N . LEU A 1 86 ? -2.495 -2.484 -7.473 1.00 98.12 86 LEU A N 1
ATOM 719 C CA . LEU A 1 86 ? -3.758 -1.743 -7.492 1.00 98.12 86 LEU A CA 1
ATOM 720 C C . LEU A 1 86 ? -4.928 -2.624 -7.042 1.00 98.12 86 LEU A C 1
ATOM 722 O O . LEU A 1 86 ? -5.660 -2.231 -6.139 1.00 98.12 86 LEU A O 1
ATOM 726 N N . ALA A 1 87 ? -5.030 -3.848 -7.568 1.00 97.88 87 ALA A N 1
ATOM 727 C CA . ALA A 1 87 ? -6.059 -4.797 -7.138 1.00 97.88 87 ALA A CA 1
ATOM 728 C C . ALA A 1 87 ? -5.965 -5.107 -5.631 1.00 97.88 87 ALA A C 1
ATOM 730 O O . ALA A 1 87 ? -6.968 -5.136 -4.922 1.00 97.88 87 ALA A O 1
ATOM 731 N N . LEU A 1 88 ? -4.749 -5.279 -5.104 1.00 97.56 88 LEU A N 1
ATOM 732 C CA . LEU A 1 88 ? -4.534 -5.488 -3.674 1.00 97.56 88 LEU A CA 1
ATOM 733 C C . LEU A 1 88 ? -4.899 -4.247 -2.850 1.00 97.56 88 LEU A C 1
ATOM 735 O O . LEU A 1 88 ? -5.453 -4.383 -1.764 1.00 97.56 88 LEU A O 1
ATOM 739 N N . GLN A 1 89 ? -4.588 -3.043 -3.335 1.00 98.31 89 GLN A N 1
ATOM 740 C CA . GLN A 1 89 ? -4.975 -1.799 -2.670 1.00 98.31 89 GLN A CA 1
ATOM 741 C C . GLN A 1 89 ? -6.500 -1.714 -2.506 1.00 98.31 89 GLN A C 1
ATOM 743 O O . GLN A 1 89 ? -6.977 -1.386 -1.418 1.00 98.31 89 GLN A O 1
ATOM 748 N N . GLU A 1 90 ? -7.256 -2.031 -3.557 1.00 98.06 90 GLU A N 1
ATOM 749 C CA . GLU A 1 90 ? -8.723 -2.064 -3.532 1.00 98.06 90 GLU A CA 1
ATOM 750 C C . GLU A 1 90 ? -9.248 -3.148 -2.590 1.00 98.06 90 GLU A C 1
ATOM 752 O O . GLU A 1 90 ? -10.066 -2.852 -1.722 1.00 98.06 90 GLU A O 1
ATOM 757 N N . ALA A 1 91 ? -8.702 -4.364 -2.671 1.00 97.56 91 ALA A N 1
ATOM 758 C CA . ALA A 1 91 ? -9.093 -5.466 -1.797 1.00 97.56 91 ALA A CA 1
ATOM 759 C C . ALA A 1 91 ? -8.861 -5.146 -0.309 1.00 97.56 91 ALA A C 1
ATOM 761 O O . ALA A 1 91 ? -9.719 -5.419 0.526 1.00 97.56 91 ALA A O 1
ATOM 762 N N . ILE A 1 92 ? -7.724 -4.527 0.036 1.00 97.19 92 ILE A N 1
ATOM 763 C CA . ILE A 1 92 ? -7.444 -4.096 1.415 1.00 97.19 92 ILE A CA 1
ATOM 764 C C . ILE A 1 92 ? -8.377 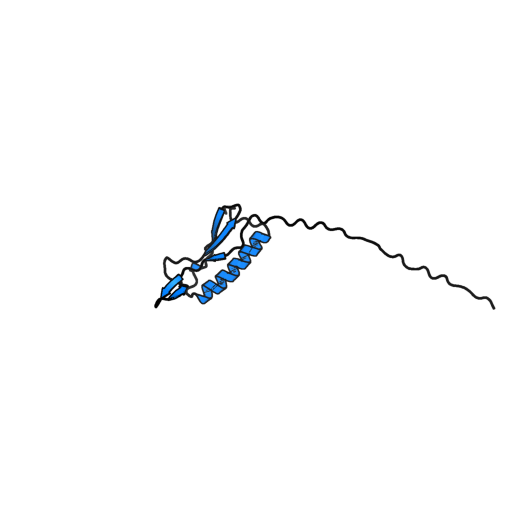-2.959 1.834 1.00 97.19 92 ILE A C 1
ATOM 766 O O . ILE A 1 92 ? -8.844 -2.953 2.968 1.00 97.19 92 ILE A O 1
ATOM 770 N N . THR A 1 93 ? -8.673 -2.013 0.939 1.00 96.75 93 THR A N 1
ATOM 771 C CA . THR A 1 93 ? -9.626 -0.931 1.232 1.00 96.75 93 THR A CA 1
ATOM 772 C C . THR A 1 93 ? -11.005 -1.500 1.567 1.00 96.75 93 THR A C 1
ATOM 774 O O . THR A 1 93 ? -11.606 -1.107 2.562 1.00 96.75 93 THR A O 1
ATOM 777 N N . GLU A 1 94 ? -11.478 -2.465 0.779 1.00 96.56 94 GLU A N 1
ATOM 778 C CA . GLU A 1 94 ? -12.763 -3.123 1.013 1.00 96.56 94 GLU A CA 1
ATOM 779 C C . GLU A 1 94 ? -12.760 -3.963 2.295 1.00 96.56 94 GLU A C 1
ATOM 781 O O . GLU A 1 94 ? -13.726 -3.929 3.053 1.00 96.56 94 GLU A O 1
ATOM 786 N N . ALA A 1 95 ? -11.666 -4.671 2.587 1.00 94.75 95 ALA A N 1
ATOM 787 C CA . ALA A 1 95 ? -11.530 -5.423 3.831 1.00 94.75 95 ALA A CA 1
ATOM 788 C C . ALA A 1 95 ? -11.630 -4.502 5.059 1.00 94.75 95 ALA A C 1
ATOM 790 O O . ALA A 1 95 ? -12.395 -4.786 5.977 1.00 94.75 95 ALA A O 1
ATOM 791 N N . LEU A 1 96 ? -10.915 -3.372 5.051 1.00 94.19 96 LEU A N 1
ATOM 792 C CA . LEU A 1 96 ? -10.978 -2.373 6.124 1.00 94.19 96 LEU A CA 1
ATOM 793 C C . LEU A 1 96 ? -12.388 -1.789 6.269 1.00 94.19 96 LEU A C 1
ATOM 795 O O . LEU A 1 96 ? -12.877 -1.629 7.383 1.00 94.19 96 LEU A O 1
ATOM 799 N N . ARG A 1 97 ? -13.074 -1.523 5.149 1.00 92.75 97 ARG A N 1
ATOM 800 C CA . ARG A 1 97 ? -14.472 -1.063 5.147 1.00 92.75 97 ARG A CA 1
ATOM 801 C C . ARG A 1 97 ? -15.419 -2.064 5.816 1.00 92.75 97 ARG A C 1
ATOM 803 O O . ARG A 1 97 ? -16.387 -1.650 6.439 1.00 92.75 97 ARG A O 1
ATOM 810 N N . ARG A 1 98 ? -15.126 -3.361 5.712 1.00 91.81 98 ARG A N 1
ATOM 811 C CA . ARG A 1 98 ? -15.885 -4.450 6.349 1.00 91.81 98 ARG A CA 1
ATOM 812 C C . ARG A 1 98 ? -15.465 -4.737 7.795 1.00 91.81 98 ARG A C 1
ATOM 814 O O . ARG A 1 98 ? -15.935 -5.714 8.366 1.00 91.81 98 ARG A O 1
ATOM 821 N N . GLY A 1 99 ? -14.586 -3.923 8.379 1.00 91.31 99 GLY A N 1
ATOM 822 C CA . GLY A 1 99 ? -14.138 -4.077 9.764 1.00 91.31 99 GLY A CA 1
ATOM 823 C C . GLY A 1 99 ? -12.966 -5.041 9.957 1.00 91.31 99 GLY A C 1
ATOM 824 O O . GLY A 1 99 ? -12.677 -5.416 11.087 1.00 91.31 99 GLY A O 1
ATOM 825 N N . TRP A 1 100 ? -12.265 -5.446 8.890 1.00 93.62 100 TRP A N 1
ATOM 826 C CA . TRP A 1 100 ? -11.040 -6.237 9.041 1.00 93.62 100 TRP A CA 1
ATOM 827 C C . TRP A 1 100 ? -9.943 -5.428 9.744 1.00 93.62 100 TRP A C 1
ATOM 829 O O . TRP A 1 100 ? -9.632 -4.309 9.331 1.00 93.62 100 TRP A O 1
ATOM 839 N N . SER A 1 101 ? -9.291 -6.028 10.742 1.00 92.81 101 SER A N 1
ATOM 840 C CA . SER A 1 101 ? -8.153 -5.426 11.436 1.00 92.81 101 SER A CA 1
ATOM 841 C C . SER A 1 101 ? -6.811 -5.913 10.866 1.00 92.81 101 SER A C 1
ATOM 843 O O . SER A 1 101 ? -6.538 -7.116 10.843 1.00 92.81 101 SER A O 1
ATOM 845 N N . PRO A 1 102 ? -5.901 -5.007 10.455 1.00 92.94 102 PRO A N 1
ATOM 846 C CA . PRO A 1 102 ? -4.543 -5.365 10.050 1.00 92.94 102 PRO A CA 1
ATOM 847 C C . PRO A 1 102 ? -3.599 -5.640 11.227 1.00 92.94 102 PRO A C 1
ATOM 849 O O . PRO A 1 102 ? -2.457 -6.039 10.993 1.00 92.94 102 PRO A O 1
ATOM 852 N N . LEU A 1 103 ? -4.031 -5.351 12.460 1.00 91.25 103 LEU A N 1
ATOM 853 C CA . LEU A 1 103 ? -3.229 -5.503 13.676 1.00 91.25 103 LEU A CA 1
ATOM 854 C C . LEU A 1 103 ? -3.477 -6.838 14.381 1.00 91.25 103 LEU A C 1
ATOM 856 O O . LEU A 1 103 ? -2.684 -7.218 15.244 1.00 91.25 103 LEU A O 1
ATOM 860 N N . GLU A 1 104 ? -4.540 -7.552 14.010 1.00 82.38 104 GLU A N 1
ATOM 861 C CA . GLU A 1 104 ? -4.786 -8.904 14.498 1.00 82.38 104 GLU A CA 1
ATOM 862 C C . GLU A 1 104 ? -3.652 -9.829 14.050 1.00 82.38 104 GLU A C 1
ATOM 864 O O . GLU A 1 104 ? -3.353 -9.980 12.858 1.00 82.38 104 GLU A O 1
ATOM 869 N N . LYS A 1 105 ? -2.974 -10.428 15.033 1.00 57.44 105 LYS A N 1
ATOM 870 C CA . LYS A 1 105 ? -1.985 -11.472 14.777 1.00 57.44 105 LYS A CA 1
ATOM 871 C C . LYS A 1 105 ? -2.731 -12.732 14.337 1.00 57.44 105 LYS A C 1
ATOM 873 O O . LYS A 1 105 ? -3.671 -13.148 15.006 1.00 57.44 105 LYS A O 1
ATOM 878 N N . LYS A 1 106 ? -2.299 -13.308 13.215 1.00 51.22 106 LYS A N 1
ATOM 879 C CA . LYS A 1 106 ? -2.575 -14.711 12.894 1.00 51.22 106 LYS A CA 1
ATOM 880 C C . LYS A 1 106 ? -1.709 -15.620 13.749 1.00 51.22 106 LYS A C 1
ATOM 882 O O . LYS A 1 106 ? -0.571 -15.189 14.050 1.00 51.22 106 LYS A O 1
#